Protein AF-A0A8S3IZ69-F1 (afdb_monomer)

Nearest PDB structures (foldseek):
  3h8v-assembly1_B  TM=4.416E-01  e=2.710E+00  Homo sapiens
  5wc1-assembly1_A  TM=4.628E-01  e=3.778E+00  Caenorhabditis elegans
  3guc-assembly1_B  TM=4.419E-01  e=4.612E+00  Homo sapiens
  3gvh-assembly1_A  TM=3.943E-01  e=7.345E+00  Brucella abortus 2308

Sequence (125 aa):
MRLLFLLASFYLQNVFVFCSQPKRVVDQMYVSFDHARYCVRRLNGTHEIGCQSAIRGNSGRMFMIDNDKEFNSYLNDNKTMNSFDAFIIVLNVNLFDSNHIDRLMKRLDTKLNGLLLYLKSKSAR

Solvent-accessible surface area (backbone atoms only — not comparable to full-atom values): 7922 Å² total; per-residue (Å²): 113,71,68,62,54,52,52,50,52,52,50,53,55,54,57,60,61,73,67,65,78,82,74,58,68,64,73,75,75,55,82,85,74,94,83,74,84,78,71,59,64,46,76,55,102,88,47,76,46,77,37,83,73,55,91,94,55,63,72,48,55,76,46,80,33,82,49,71,67,52,46,55,51,56,79,65,38,62,68,68,60,70,72,50,75,34,30,25,38,36,37,30,52,91,61,72,44,71,69,52,48,53,54,48,46,71,71,43,50,92,25,58,48,44,77,44,75,43,82,82,76,79,79,85,124

Radius of gyration: 24.82 Å; Cα contacts (8 Å, |Δi|>4): 102; chains: 1; bounding box: 43×60×76 Å

Structure (mmCIF, N/CA/C/O backbone):
data_AF-A0A8S3IZ69-F1
#
_entry.id   AF-A0A8S3IZ69-F1
#
loop_
_atom_site.group_PDB
_atom_site.id
_atom_site.type_symbol
_atom_site.label_atom_id
_atom_site.label_alt_id
_atom_site.label_comp_id
_atom_site.label_asym_id
_atom_site.label_entity_id
_atom_site.label_seq_id
_atom_site.pdbx_PDB_ins_code
_atom_site.Cartn_x
_atom_site.Cartn_y
_atom_site.Cartn_z
_atom_site.occupancy
_atom_site.B_iso_or_equiv
_atom_site.auth_seq_id
_atom_site.auth_comp_id
_atom_site.auth_asym_id
_atom_site.auth_atom_id
_atom_site.pdbx_PDB_model_num
ATOM 1 N N . MET A 1 1 ? 13.909 -46.002 52.620 1.00 66.06 1 MET A N 1
ATOM 2 C CA . MET A 1 1 ? 12.738 -45.268 52.082 1.00 66.06 1 MET A CA 1
ATOM 3 C C . MET A 1 1 ? 13.106 -43.905 51.486 1.00 66.06 1 MET A C 1
ATOM 5 O O . MET A 1 1 ? 12.819 -43.692 50.320 1.00 66.06 1 MET A O 1
ATOM 9 N N . ARG A 1 2 ? 13.805 -43.010 52.207 1.00 71.75 2 ARG A N 1
ATOM 10 C CA . ARG A 1 2 ? 14.170 -41.659 51.711 1.00 71.75 2 ARG A CA 1
ATOM 11 C C . ARG A 1 2 ? 15.004 -41.627 50.414 1.00 71.75 2 ARG A C 1
ATOM 13 O O . ARG A 1 2 ? 14.724 -40.809 49.553 1.00 71.75 2 ARG A O 1
ATOM 20 N N . LEU A 1 3 ? 15.967 -42.539 50.240 1.00 74.94 3 LEU A N 1
ATOM 21 C CA . LEU A 1 3 ? 16.812 -42.597 49.032 1.00 74.94 3 LEU A CA 1
ATOM 22 C C . LEU A 1 3 ? 16.016 -42.946 47.758 1.00 74.94 3 LEU A C 1
ATOM 24 O O . LEU A 1 3 ? 16.273 -42.400 46.694 1.00 74.94 3 LEU A O 1
ATOM 28 N N . LEU A 1 4 ? 15.009 -43.813 47.886 1.00 77.44 4 LEU A N 1
ATOM 29 C CA . LEU A 1 4 ? 14.159 -44.258 46.778 1.00 77.44 4 LEU A CA 1
ATOM 30 C C . LEU A 1 4 ? 13.222 -43.134 46.305 1.00 77.44 4 LEU A C 1
ATOM 32 O O . LEU A 1 4 ? 13.034 -42.955 45.107 1.00 77.44 4 LEU A O 1
ATOM 36 N N . PHE A 1 5 ? 12.720 -42.321 47.243 1.00 79.38 5 PHE A N 1
ATOM 37 C CA . PHE A 1 5 ? 11.963 -41.106 46.929 1.00 79.38 5 PHE A CA 1
ATOM 38 C C . PHE A 1 5 ? 12.818 -40.048 46.217 1.00 79.38 5 PHE A C 1
ATOM 40 O O . PHE A 1 5 ? 12.337 -39.444 45.264 1.00 79.38 5 PHE A O 1
ATOM 47 N N . LEU A 1 6 ? 14.080 -39.863 46.624 1.00 79.62 6 LEU A N 1
ATOM 48 C CA . LEU A 1 6 ? 14.995 -38.911 45.976 1.00 79.62 6 LEU A CA 1
ATOM 49 C C . LEU A 1 6 ? 15.373 -39.337 44.548 1.00 79.62 6 LEU A C 1
ATOM 51 O O . LEU A 1 6 ? 15.434 -38.500 43.650 1.00 79.62 6 LEU A O 1
ATOM 55 N N . LEU A 1 7 ? 15.588 -40.634 44.313 1.00 79.62 7 LEU A N 1
ATOM 56 C CA . LEU A 1 7 ? 15.857 -41.156 42.969 1.00 79.62 7 LEU A CA 1
ATOM 57 C C . LEU A 1 7 ? 14.622 -41.060 42.067 1.00 79.62 7 LEU A C 1
ATOM 59 O O . LEU A 1 7 ? 14.748 -40.675 40.908 1.00 79.62 7 LEU A O 1
ATOM 63 N N . ALA A 1 8 ? 13.430 -41.339 42.602 1.00 81.12 8 ALA A N 1
ATOM 64 C CA . ALA A 1 8 ? 12.177 -41.190 41.867 1.00 81.12 8 ALA A CA 1
ATOM 65 C C . ALA A 1 8 ? 11.898 -39.725 41.498 1.00 81.12 8 ALA A C 1
ATOM 67 O O . ALA A 1 8 ? 11.541 -39.448 40.355 1.00 81.12 8 ALA A O 1
ATOM 68 N N . SER A 1 9 ? 12.120 -38.774 42.415 1.00 78.12 9 SER A N 1
ATOM 69 C CA . SER A 1 9 ? 11.972 -37.347 42.106 1.00 78.12 9 SER A CA 1
ATOM 70 C C . SER A 1 9 ? 12.995 -36.879 41.074 1.00 78.12 9 SER A C 1
ATOM 72 O O . SER A 1 9 ? 12.636 -36.143 40.162 1.00 78.12 9 SER A O 1
ATOM 74 N N . PHE A 1 10 ? 14.246 -37.342 41.166 1.00 77.25 10 PHE A N 1
ATOM 75 C CA . PHE A 1 10 ? 15.283 -37.003 40.191 1.00 77.25 10 PHE A CA 1
ATOM 76 C C . PHE A 1 10 ? 14.959 -37.574 38.804 1.00 77.25 10 PHE A C 1
ATOM 78 O O . PHE A 1 10 ? 15.102 -36.882 37.799 1.00 77.25 10 PHE A O 1
ATOM 85 N N . TYR A 1 11 ? 14.457 -38.809 38.734 1.00 75.56 11 TYR A N 1
ATOM 86 C CA . TYR A 1 11 ? 14.034 -39.433 37.481 1.00 75.56 11 TYR A CA 1
ATOM 87 C C . TYR A 1 11 ? 12.844 -38.694 36.856 1.00 75.56 11 TYR A C 1
ATOM 89 O O . TYR A 1 11 ? 12.882 -38.355 35.676 1.00 75.56 11 TYR A O 1
ATOM 97 N N . LEU A 1 12 ? 11.832 -38.348 37.659 1.00 69.81 12 LEU A N 1
ATOM 98 C CA . LEU A 1 12 ? 10.687 -37.547 37.216 1.00 69.81 12 LEU A CA 1
ATOM 99 C C . LEU A 1 12 ? 11.117 -36.167 36.700 1.00 69.81 12 LEU A C 1
ATOM 101 O O . LEU A 1 12 ? 10.612 -35.715 35.676 1.00 69.81 12 LEU A O 1
ATOM 105 N N . GLN A 1 13 ? 12.079 -35.519 37.361 1.00 69.12 13 GLN A N 1
ATOM 106 C CA . GLN A 1 13 ? 12.571 -34.198 36.970 1.00 69.12 13 GLN A CA 1
ATOM 107 C C . GLN A 1 13 ? 13.368 -34.240 35.658 1.00 69.12 13 GLN A C 1
ATOM 109 O O . GLN A 1 13 ? 13.197 -33.362 34.816 1.00 69.12 13 GLN A O 1
ATOM 114 N N . ASN A 1 14 ? 14.165 -35.289 35.433 1.00 65.25 14 ASN A N 1
ATOM 115 C CA . ASN A 1 14 ? 14.856 -35.492 34.158 1.00 65.25 14 ASN A CA 1
ATOM 116 C C . ASN A 1 14 ? 13.868 -35.810 33.022 1.00 65.25 14 ASN A C 1
ATOM 118 O O . ASN A 1 14 ? 13.972 -35.220 31.951 1.00 65.25 14 ASN A O 1
ATOM 122 N N . VAL A 1 15 ? 12.861 -36.661 33.257 1.00 70.81 15 VAL A N 1
ATOM 123 C CA . VAL A 1 15 ? 11.819 -36.969 32.255 1.00 70.81 15 VAL A CA 1
ATOM 124 C C . VAL A 1 15 ? 11.026 -35.716 31.861 1.00 70.81 15 VAL A C 1
ATOM 126 O O . VAL A 1 15 ? 10.723 -35.530 30.683 1.00 70.81 15 VAL A O 1
ATOM 129 N N . PHE A 1 16 ? 10.733 -34.822 32.811 1.00 62.69 16 PHE A N 1
ATOM 130 C CA . PHE A 1 16 ? 9.986 -33.592 32.533 1.00 62.69 16 PHE A CA 1
ATOM 131 C C . PHE A 1 16 ? 10.758 -32.616 31.625 1.00 62.69 16 PHE A C 1
ATOM 133 O O . PHE A 1 16 ? 10.160 -31.972 30.765 1.00 62.69 16 PHE A O 1
ATOM 140 N N . VAL A 1 17 ? 12.088 -32.543 31.762 1.00 63.84 17 VAL A N 1
ATOM 141 C CA . VAL A 1 17 ? 12.948 -31.672 30.935 1.00 63.84 17 VAL A CA 1
ATOM 142 C C . VAL A 1 17 ? 13.051 -32.176 29.488 1.00 63.84 17 VAL A C 1
ATOM 144 O O . VAL A 1 17 ? 13.079 -31.368 28.563 1.00 63.84 17 VAL A O 1
ATOM 147 N N . PHE A 1 18 ? 13.026 -33.492 29.257 1.00 60.38 18 PHE A N 1
ATOM 148 C CA . PHE A 1 18 ? 13.105 -34.067 27.904 1.00 60.38 18 PHE A CA 1
ATOM 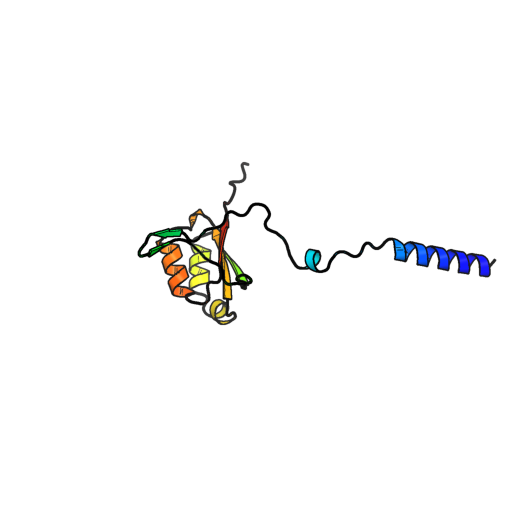149 C C . PHE A 1 18 ? 11.844 -33.858 27.043 1.00 60.38 18 PHE A C 1
ATOM 151 O O . PHE A 1 18 ? 11.896 -34.074 25.833 1.00 60.38 18 PHE A O 1
ATOM 158 N N . CYS A 1 19 ? 10.721 -33.424 27.625 1.00 66.00 19 CYS A N 1
ATOM 159 C CA . CYS A 1 19 ? 9.454 -33.261 26.902 1.00 66.00 19 CYS A CA 1
ATOM 160 C C . CYS A 1 19 ? 9.249 -31.850 26.305 1.00 66.00 19 CYS A C 1
ATOM 162 O O . CYS A 1 19 ? 8.314 -31.632 25.534 1.00 66.00 19 CYS A O 1
ATOM 164 N N . SER A 1 20 ? 10.108 -30.868 26.613 1.00 68.44 20 SER A N 1
ATOM 165 C CA . SER A 1 20 ? 9.976 -29.536 26.013 1.00 68.44 20 SER A CA 1
ATOM 166 C C . SER A 1 20 ? 10.536 -29.543 24.588 1.00 68.44 20 SER A C 1
ATOM 168 O O . SER A 1 20 ? 11.751 -29.582 24.404 1.00 68.44 20 SER A O 1
ATOM 170 N N . GLN A 1 21 ? 9.673 -29.502 23.570 1.00 74.31 21 GLN A N 1
ATOM 171 C CA . GLN A 1 21 ? 10.119 -29.265 22.196 1.00 74.31 21 GLN A CA 1
ATOM 172 C C . GLN A 1 21 ? 10.468 -27.778 22.035 1.00 74.31 21 GLN A C 1
ATOM 174 O O . GLN A 1 21 ? 9.567 -26.935 22.126 1.00 74.31 21 GLN A O 1
ATOM 179 N N . PRO A 1 22 ? 11.745 -27.413 21.813 1.00 74.19 22 PRO A N 1
ATOM 180 C CA . PRO A 1 22 ? 12.103 -26.022 21.596 1.00 74.19 22 PRO A CA 1
ATOM 181 C C . PRO A 1 22 ? 11.507 -25.561 20.263 1.00 74.19 22 PRO A C 1
ATOM 183 O O . PRO A 1 22 ? 11.871 -26.054 19.195 1.00 74.19 22 PRO A O 1
ATOM 186 N N . LYS A 1 23 ? 10.578 -24.601 20.311 1.00 84.88 23 LYS A N 1
ATOM 187 C CA . LYS A 1 23 ? 10.117 -23.919 19.097 1.00 84.88 23 LYS A CA 1
ATOM 188 C C . LYS A 1 23 ? 11.254 -23.064 18.550 1.00 84.88 23 LYS A C 1
ATOM 190 O O . LYS A 1 23 ? 11.970 -22.416 19.313 1.00 84.88 23 LYS A O 1
ATOM 195 N N . ARG A 1 24 ? 11.411 -23.039 17.226 1.00 89.00 24 ARG A N 1
ATOM 196 C CA . ARG A 1 24 ? 12.413 -22.185 16.584 1.00 89.00 24 ARG A CA 1
ATOM 197 C C . ARG A 1 24 ? 12.053 -20.728 16.857 1.00 89.00 24 ARG A C 1
ATOM 199 O O . ARG A 1 24 ? 10.902 -20.339 16.698 1.00 89.00 24 ARG A O 1
ATOM 206 N N . VAL A 1 25 ? 13.047 -19.917 17.212 1.00 92.50 25 VAL A N 1
ATOM 207 C CA . VAL A 1 25 ? 12.860 -18.476 17.472 1.00 92.50 25 VAL A CA 1
ATOM 208 C C . VAL A 1 25 ? 12.245 -17.767 16.259 1.00 92.50 25 VAL A C 1
ATOM 210 O O . VAL A 1 25 ? 11.395 -16.898 16.412 1.00 92.50 25 VAL A O 1
ATOM 213 N N . VAL A 1 26 ? 12.600 -18.199 15.045 1.00 92.25 26 VAL A N 1
ATOM 214 C CA . VAL A 1 26 ? 12.029 -17.678 13.791 1.00 92.25 26 VAL A CA 1
ATOM 215 C C . VAL A 1 26 ? 10.505 -17.824 13.761 1.00 92.25 26 VAL A C 1
ATOM 217 O O . VAL A 1 26 ? 9.814 -16.863 13.436 1.00 92.25 26 VAL A O 1
ATOM 220 N N . ASP A 1 27 ? 9.984 -18.975 14.184 1.00 90.81 27 ASP A N 1
ATOM 221 C CA . ASP A 1 27 ? 8.547 -19.278 14.167 1.00 90.81 27 ASP A CA 1
ATOM 222 C C . ASP A 1 27 ? 7.791 -18.556 15.299 1.00 90.81 27 ASP A C 1
ATO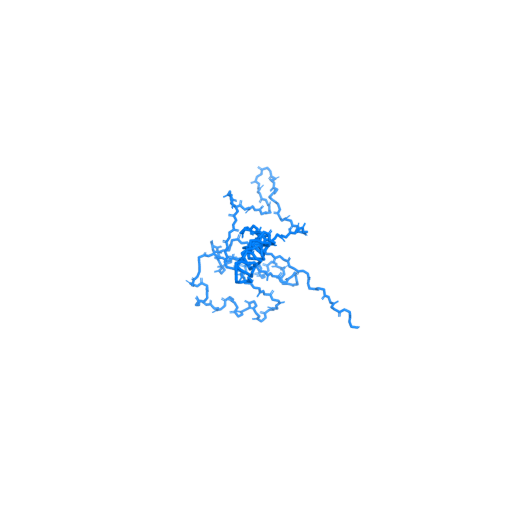M 224 O O . ASP A 1 27 ? 6.563 -18.517 15.319 1.00 90.81 27 ASP A O 1
ATOM 228 N N . GLN A 1 28 ? 8.521 -17.991 16.266 1.00 91.44 28 GLN A N 1
ATOM 229 C CA . GLN A 1 28 ? 7.964 -17.145 17.323 1.00 91.44 28 GLN A CA 1
ATOM 230 C C . GLN A 1 28 ? 7.921 -15.665 16.923 1.00 91.44 28 GLN A C 1
ATOM 232 O O . GLN A 1 28 ? 7.144 -14.905 17.496 1.00 91.44 28 GLN A O 1
ATOM 237 N N . MET A 1 29 ? 8.761 -15.245 15.972 1.00 93.50 29 MET A N 1
ATOM 238 C CA . MET A 1 29 ? 8.904 -13.844 15.561 1.00 93.50 29 MET A CA 1
ATOM 239 C C . MET A 1 29 ? 8.174 -13.517 14.258 1.00 93.50 29 MET A C 1
ATOM 241 O O . MET A 1 29 ? 7.703 -12.393 14.093 1.00 93.50 29 MET A O 1
ATOM 245 N N . TYR A 1 30 ? 8.108 -14.465 13.323 1.00 93.62 30 TYR A N 1
ATOM 246 C CA . TYR A 1 30 ? 7.640 -14.219 11.963 1.00 93.62 30 TYR A CA 1
ATOM 247 C C . TYR A 1 30 ? 6.446 -15.096 11.606 1.00 93.62 30 TYR A C 1
ATOM 249 O O . TYR A 1 30 ? 6.377 -16.268 11.964 1.00 93.62 30 TYR A O 1
ATOM 257 N N . VAL A 1 31 ? 5.534 -14.516 10.829 1.00 92.56 31 VAL A N 1
ATOM 258 C CA . VAL A 1 31 ? 4.417 -15.219 10.196 1.00 92.56 31 VAL A CA 1
ATOM 259 C C . VAL A 1 31 ? 4.585 -15.089 8.686 1.00 92.56 31 VAL A C 1
ATOM 261 O O . VAL A 1 31 ? 4.791 -13.981 8.183 1.00 92.56 31 VAL A O 1
ATOM 264 N N . SER A 1 32 ? 4.534 -16.211 7.965 1.00 91.12 32 SER A N 1
ATOM 265 C CA . SER A 1 32 ? 4.600 -16.227 6.503 1.00 91.12 32 SER A CA 1
ATOM 266 C C . SER A 1 32 ? 3.231 -15.962 5.878 1.00 91.12 32 SER A C 1
ATOM 268 O O . SER A 1 32 ? 2.189 -16.337 6.413 1.00 91.12 32 SER A O 1
ATOM 270 N N . PHE A 1 33 ? 3.236 -15.313 4.713 1.00 89.12 33 PHE A N 1
ATOM 271 C CA . PHE A 1 33 ? 2.052 -15.181 3.868 1.00 89.12 33 PHE A CA 1
ATOM 272 C C . PHE A 1 33 ? 2.127 -16.210 2.741 1.00 89.12 33 PHE A C 1
ATOM 274 O O . PHE A 1 33 ? 2.805 -15.984 1.741 1.00 89.12 33 PHE A O 1
ATOM 281 N N . ASP A 1 34 ? 1.417 -17.325 2.887 1.00 86.62 34 ASP A N 1
ATOM 282 C CA . ASP A 1 34 ? 1.580 -18.466 1.974 1.00 86.62 34 ASP A CA 1
ATOM 283 C C . ASP A 1 34 ? 0.874 -18.281 0.615 1.00 86.62 34 ASP A C 1
ATOM 285 O O . ASP A 1 34 ? 1.218 -18.935 -0.365 1.00 86.62 34 ASP A O 1
ATOM 289 N N . HIS A 1 35 ? -0.097 -17.364 0.524 1.00 86.69 35 HIS A N 1
ATOM 290 C CA . HIS A 1 35 ? -0.958 -17.188 -0.658 1.00 86.69 35 HIS A CA 1
ATOM 291 C C . HIS A 1 35 ? -0.976 -15.748 -1.199 1.00 86.69 35 HIS A C 1
ATOM 293 O O . HIS A 1 35 ? -1.966 -15.297 -1.779 1.00 86.69 35 HIS A O 1
ATOM 299 N N . ALA A 1 36 ? 0.114 -15.002 -1.010 1.00 88.69 36 ALA A N 1
ATOM 300 C CA . ALA A 1 36 ? 0.221 -13.637 -1.515 1.00 88.69 36 ALA A CA 1
ATOM 301 C C . ALA A 1 36 ? 0.406 -13.598 -3.044 1.00 88.69 36 ALA A C 1
ATOM 303 O O . ALA A 1 36 ? 1.093 -14.427 -3.643 1.00 88.69 36 ALA A O 1
ATOM 304 N N . ARG A 1 37 ? -0.195 -12.593 -3.690 1.00 93.88 37 ARG A N 1
ATOM 305 C CA . ARG A 1 37 ? 0.066 -12.247 -5.094 1.00 93.88 37 ARG A CA 1
ATOM 306 C C . ARG A 1 37 ? 0.940 -11.000 -5.132 1.00 93.88 37 ARG A C 1
ATOM 308 O O . ARG A 1 37 ? 0.647 -10.026 -4.445 1.00 93.88 37 ARG A O 1
ATOM 315 N N . TYR A 1 38 ? 1.999 -11.033 -5.934 1.00 94.12 38 TYR A N 1
ATOM 316 C CA . TYR A 1 38 ? 2.997 -9.965 -5.982 1.00 94.12 38 TYR A CA 1
ATOM 317 C C . TYR A 1 38 ? 2.831 -9.093 -7.228 1.00 94.12 38 TYR A C 1
ATOM 319 O O . TYR A 1 38 ? 2.619 -9.600 -8.331 1.00 94.12 38 TYR A O 1
ATOM 327 N N . CYS A 1 39 ? 2.986 -7.781 -7.054 1.00 95.56 39 CYS A N 1
ATOM 328 C CA . CYS A 1 39 ? 3.212 -6.858 -8.160 1.00 95.56 39 CYS A CA 1
ATOM 329 C C . CYS A 1 39 ? 4.662 -7.003 -8.636 1.00 95.56 39 CYS A C 1
ATOM 331 O O . CYS A 1 39 ? 5.586 -6.928 -7.827 1.00 95.56 39 CYS A O 1
ATOM 333 N N . VAL A 1 40 ? 4.864 -7.214 -9.937 1.00 96.31 40 VAL A N 1
ATOM 334 C CA . VAL A 1 40 ? 6.189 -7.464 -10.519 1.00 96.31 40 VAL A CA 1
ATOM 335 C C . VAL A 1 40 ? 6.541 -6.406 -11.549 1.00 96.31 40 VAL A C 1
ATOM 337 O O . VAL A 1 40 ? 5.688 -5.981 -12.331 1.00 96.31 40 VAL A O 1
ATOM 340 N N . ARG A 1 41 ? 7.811 -6.004 -11.568 1.00 96.62 41 ARG A N 1
ATOM 341 C CA . ARG A 1 41 ? 8.339 -5.086 -12.572 1.00 96.62 41 ARG A CA 1
ATOM 342 C C . ARG A 1 41 ? 8.332 -5.732 -13.959 1.00 96.62 41 ARG A C 1
ATOM 344 O O . ARG A 1 41 ? 8.807 -6.852 -14.144 1.00 96.62 41 ARG A O 1
ATOM 351 N N . ARG A 1 42 ? 7.814 -5.003 -14.941 1.00 96.56 42 ARG A N 1
ATOM 352 C CA . ARG A 1 42 ? 7.865 -5.308 -16.372 1.00 96.56 42 ARG A CA 1
ATOM 353 C C . ARG A 1 42 ? 8.620 -4.191 -17.079 1.00 96.56 42 ARG A C 1
ATOM 355 O O . ARG A 1 42 ? 8.515 -3.030 -16.695 1.00 96.56 42 ARG A O 1
ATOM 362 N N . LEU A 1 43 ? 9.367 -4.551 -18.115 1.00 96.88 43 LEU A N 1
ATOM 363 C CA . LEU A 1 43 ? 10.151 -3.616 -18.914 1.00 96.88 43 LEU A CA 1
ATOM 364 C C . LEU A 1 43 ? 9.556 -3.550 -20.316 1.00 96.88 43 LEU A C 1
ATOM 366 O O . LEU A 1 43 ? 9.240 -4.583 -20.905 1.00 96.88 43 LEU A O 1
ATOM 370 N N . ASN A 1 44 ? 9.423 -2.342 -20.842 1.00 95.00 44 ASN A N 1
ATOM 371 C CA . ASN A 1 44 ? 9.030 -2.088 -22.215 1.00 95.00 44 ASN A CA 1
ATOM 372 C C . ASN A 1 44 ? 10.014 -1.091 -22.821 1.00 95.00 44 ASN A C 1
ATOM 374 O O . ASN A 1 44 ? 9.734 0.097 -22.742 1.00 95.00 44 ASN A O 1
ATOM 378 N N . GLY A 1 45 ? 11.134 -1.575 -23.379 1.00 95.25 45 GLY A N 1
ATOM 379 C CA . GLY A 1 45 ? 12.133 -0.857 -24.197 1.00 95.25 45 GLY A CA 1
ATOM 380 C C . GLY A 1 45 ? 12.686 0.463 -23.638 1.00 95.25 45 GLY A C 1
ATOM 381 O O . GLY A 1 45 ? 13.876 0.592 -23.386 1.00 95.25 45 GLY A O 1
ATOM 382 N N . THR A 1 46 ? 11.809 1.443 -23.475 1.00 96.00 46 THR A N 1
ATOM 383 C CA . THR A 1 46 ? 12.018 2.793 -22.956 1.00 96.00 46 THR A CA 1
ATOM 384 C C . THR A 1 46 ? 11.544 2.993 -21.513 1.00 96.00 46 THR A C 1
ATOM 386 O O . THR A 1 46 ? 12.022 3.907 -20.854 1.00 96.00 46 THR A O 1
ATOM 389 N N . HIS A 1 47 ? 10.614 2.177 -21.013 1.00 96.12 47 HIS A N 1
ATOM 390 C CA . HIS A 1 47 ? 9.977 2.367 -19.708 1.00 96.12 47 HIS A CA 1
ATOM 391 C C . HIS A 1 47 ? 9.989 1.095 -18.864 1.00 96.12 47 HIS A C 1
ATOM 393 O O . HIS A 1 47 ? 10.060 -0.029 -19.367 1.00 96.12 47 HIS A O 1
ATOM 399 N N . GLU A 1 48 ? 9.832 1.290 -17.561 1.00 96.75 48 GLU A N 1
ATOM 400 C CA . GLU A 1 48 ? 9.506 0.241 -16.608 1.00 96.75 48 GLU A CA 1
ATOM 401 C C . GLU A 1 48 ? 8.137 0.508 -15.981 1.00 96.75 48 GLU A C 1
ATOM 403 O O .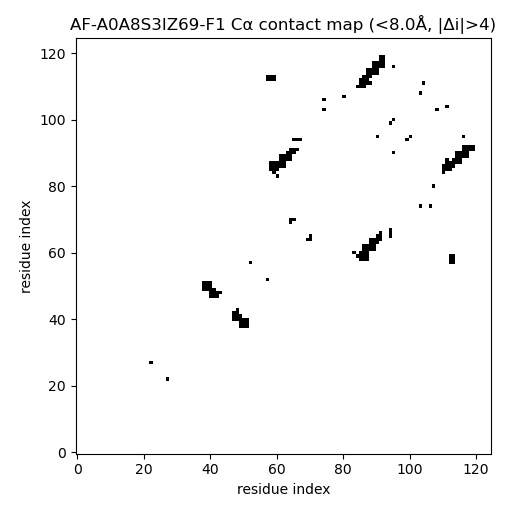 GLU A 1 48 ? 7.746 1.652 -15.762 1.00 96.75 48 GLU A O 1
ATOM 408 N N . ILE A 1 49 ? 7.392 -0.564 -15.727 1.00 96.00 49 ILE A N 1
ATOM 409 C CA . ILE A 1 49 ? 6.082 -0.522 -15.073 1.00 96.00 49 ILE A CA 1
ATOM 410 C C . ILE A 1 49 ? 6.014 -1.601 -13.992 1.00 96.00 49 ILE A C 1
ATOM 412 O O . ILE A 1 49 ? 6.668 -2.638 -14.099 1.00 96.00 49 ILE A O 1
ATOM 416 N N . GLY A 1 50 ? 5.190 -1.400 -12.969 1.00 94.81 50 GLY A N 1
ATOM 417 C CA . GLY A 1 50 ? 5.021 -2.350 -11.867 1.00 94.81 50 GLY A CA 1
ATOM 418 C C . GLY A 1 50 ? 5.884 -2.013 -10.653 1.00 94.81 50 GLY A C 1
ATOM 419 O O . GLY A 1 50 ? 6.183 -0.849 -10.407 1.00 94.81 50 GLY A O 1
ATOM 420 N N . CYS A 1 51 ? 6.237 -3.032 -9.866 1.00 95.12 51 CYS A N 1
ATOM 421 C CA . CYS A 1 51 ? 6.808 -2.850 -8.531 1.00 95.12 51 CYS A CA 1
ATOM 422 C C . CYS A 1 51 ? 8.089 -3.660 -8.331 1.00 95.12 51 CYS A C 1
ATOM 424 O O . CYS A 1 51 ? 8.285 -4.717 -8.938 1.00 95.12 51 CYS A O 1
ATOM 426 N N . GLN A 1 52 ? 8.939 -3.183 -7.424 1.00 95.38 52 GLN A N 1
ATOM 427 C CA . GLN A 1 52 ? 10.172 -3.850 -7.033 1.00 95.38 52 GLN A CA 1
ATOM 428 C C . GLN A 1 52 ? 10.461 -3.607 -5.547 1.00 95.38 52 GLN A C 1
ATOM 430 O O . GLN A 1 52 ? 10.267 -2.506 -5.042 1.00 95.38 52 GLN A O 1
ATOM 435 N N . SER A 1 53 ? 10.956 -4.635 -4.858 1.00 95.38 53 SER A N 1
ATOM 436 C CA . SER A 1 53 ? 11.526 -4.509 -3.514 1.00 95.38 53 SER A CA 1
ATOM 437 C C . SER A 1 53 ? 13.039 -4.289 -3.569 1.00 95.38 53 SER A C 1
ATOM 439 O O . SER A 1 53 ? 13.703 -4.701 -4.526 1.00 95.38 53 SER A O 1
ATOM 441 N N . ALA A 1 54 ? 13.609 -3.728 -2.503 1.00 96.00 54 ALA A N 1
ATOM 442 C CA . ALA A 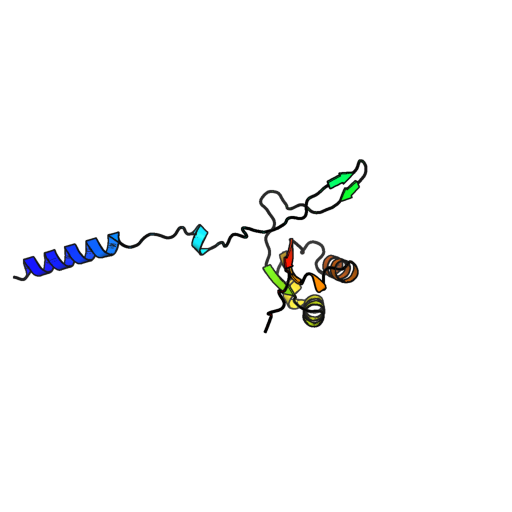1 54 ? 15.052 -3.670 -2.329 1.00 96.00 54 ALA A CA 1
ATOM 443 C C . ALA A 1 54 ? 15.664 -5.074 -2.190 1.00 96.00 54 ALA A C 1
ATOM 445 O O . ALA A 1 54 ? 14.998 -6.061 -1.850 1.00 96.00 54 ALA A O 1
ATOM 446 N N . ILE A 1 55 ? 16.972 -5.158 -2.428 1.00 93.75 55 ILE A N 1
ATOM 447 C CA . ILE A 1 55 ? 17.761 -6.356 -2.138 1.00 93.75 55 ILE A CA 1
ATOM 448 C C . ILE A 1 55 ? 17.717 -6.573 -0.616 1.00 93.75 55 ILE A C 1
ATOM 450 O O . ILE A 1 55 ? 18.084 -5.673 0.131 1.00 93.75 55 ILE A O 1
ATOM 454 N N . ARG A 1 56 ? 17.283 -7.765 -0.171 1.00 94.88 56 ARG A N 1
ATOM 455 C CA . ARG A 1 56 ? 16.943 -8.136 1.231 1.00 94.88 56 ARG A CA 1
ATOM 456 C C . ARG A 1 56 ? 15.569 -7.675 1.739 1.00 94.88 56 ARG A C 1
ATOM 458 O O . ARG A 1 56 ? 15.252 -7.907 2.901 1.00 94.88 56 ARG A O 1
ATOM 465 N N . GLY A 1 57 ? 14.728 -7.147 0.853 1.00 94.25 57 GLY A N 1
ATOM 466 C CA . GLY A 1 57 ? 13.335 -6.824 1.143 1.00 94.25 57 GLY A CA 1
ATOM 467 C C . GLY A 1 57 ? 13.142 -5.458 1.795 1.00 94.25 57 GLY A C 1
ATOM 468 O O . GLY A 1 57 ? 14.088 -4.807 2.232 1.00 94.25 57 GLY A O 1
ATOM 469 N N . ASN A 1 58 ? 11.880 -5.041 1.853 1.00 96.06 58 ASN A N 1
ATOM 470 C CA . ASN A 1 58 ? 11.466 -3.797 2.486 1.00 96.06 58 ASN A CA 1
ATOM 471 C C . ASN A 1 58 ? 10.708 -4.124 3.774 1.00 96.06 58 ASN A C 1
ATOM 473 O O . ASN A 1 58 ? 9.859 -5.016 3.791 1.00 96.06 58 ASN A O 1
ATOM 477 N N . SER A 1 59 ? 10.987 -3.385 4.843 1.00 95.44 59 SER A N 1
ATOM 478 C CA . SER A 1 59 ? 10.288 -3.500 6.122 1.00 95.44 59 SER A CA 1
ATOM 479 C C . SER A 1 59 ? 9.875 -2.119 6.624 1.00 95.44 59 SER A C 1
ATOM 481 O O . SER A 1 59 ? 10.424 -1.096 6.214 1.00 95.44 59 SER A O 1
ATOM 483 N N . GLY A 1 60 ? 8.861 -2.078 7.479 1.00 95.31 60 GLY A N 1
ATOM 484 C CA . GLY A 1 60 ? 8.324 -0.836 8.017 1.00 95.31 60 GLY A CA 1
ATOM 485 C C . GLY A 1 60 ? 7.187 -1.106 8.987 1.00 95.31 60 GLY A C 1
ATOM 486 O O . GLY A 1 60 ? 6.712 -2.238 9.113 1.00 95.31 60 GLY A O 1
ATOM 487 N N . ARG A 1 61 ? 6.739 -0.061 9.681 1.00 95.44 61 ARG A N 1
ATOM 488 C CA . ARG A 1 61 ? 5.583 -0.158 10.570 1.00 95.44 61 ARG A CA 1
ATOM 489 C C . ARG A 1 61 ? 4.328 -0.416 9.743 1.00 95.44 61 ARG A C 1
ATOM 491 O O . ARG A 1 61 ? 4.014 0.346 8.832 1.00 95.44 61 ARG A O 1
ATOM 498 N N . MET A 1 62 ? 3.610 -1.480 10.080 1.00 94.94 62 MET A N 1
ATOM 499 C CA . MET A 1 62 ? 2.360 -1.821 9.414 1.00 94.94 62 MET A CA 1
ATOM 500 C C . MET A 1 62 ? 1.229 -0.897 9.883 1.00 94.94 62 MET A C 1
ATOM 502 O O . MET A 1 62 ? 1.066 -0.692 11.086 1.00 94.94 62 MET A O 1
ATOM 506 N N . PHE A 1 63 ? 0.444 -0.363 8.949 1.00 95.19 63 PHE A N 1
ATOM 507 C CA . PHE A 1 63 ? -0.764 0.407 9.248 1.00 95.19 63 PHE A CA 1
ATOM 508 C C . PHE A 1 63 ? -1.913 -0.034 8.341 1.00 95.19 63 PHE A C 1
ATOM 510 O O . PHE A 1 63 ? -1.748 -0.092 7.125 1.00 95.19 63 PHE A O 1
ATOM 517 N N . MET A 1 64 ? -3.064 -0.358 8.927 1.00 95.69 64 MET A N 1
ATOM 518 C CA . MET A 1 64 ? -4.228 -0.870 8.204 1.00 95.69 64 MET A CA 1
ATOM 519 C C . MET A 1 64 ? -5.264 0.228 7.980 1.00 95.69 64 MET A C 1
ATOM 521 O O . MET A 1 64 ? -5.542 1.007 8.886 1.00 95.69 64 MET A O 1
ATOM 525 N N . ILE A 1 65 ? -5.822 0.273 6.771 1.00 96.50 65 ILE A N 1
ATOM 526 C CA . ILE A 1 65 ? -6.824 1.244 6.334 1.00 96.50 65 ILE A CA 1
ATOM 527 C C . ILE A 1 65 ? -7.973 0.480 5.670 1.00 96.50 65 ILE A C 1
ATOM 529 O O . ILE A 1 65 ? -7.790 -0.144 4.619 1.00 96.50 65 ILE A O 1
ATOM 533 N N . ASP A 1 66 ? -9.158 0.514 6.280 1.00 95.69 66 ASP A N 1
ATOM 534 C CA . ASP A 1 66 ? -10.350 -0.187 5.777 1.00 95.69 66 ASP A CA 1
ATOM 535 C C . ASP A 1 66 ? -11.329 0.726 5.028 1.00 95.69 66 ASP A C 1
ATOM 537 O O . ASP A 1 66 ? -12.051 0.268 4.145 1.00 95.69 66 ASP A O 1
ATOM 541 N N . ASN A 1 67 ? -11.364 2.017 5.359 1.00 95.88 67 ASN A N 1
ATOM 542 C CA . ASN A 1 67 ? -12.340 2.968 4.817 1.00 95.88 67 ASN A CA 1
ATOM 543 C C . ASN A 1 67 ? -11.745 4.370 4.593 1.00 95.88 67 ASN A C 1
ATOM 545 O O . ASN A 1 67 ? -10.683 4.709 5.117 1.00 95.88 67 ASN A O 1
ATOM 549 N N . ASP A 1 68 ? -12.467 5.213 3.849 1.00 96.44 68 ASP A N 1
ATOM 550 C CA . ASP A 1 68 ? -12.060 6.590 3.537 1.00 96.44 68 ASP A CA 1
ATOM 551 C C . ASP A 1 68 ? -11.822 7.461 4.776 1.00 96.44 68 ASP A C 1
ATOM 553 O O . ASP A 1 68 ? -10.975 8.357 4.767 1.00 96.44 68 ASP A O 1
ATOM 557 N N . LYS A 1 69 ? -12.565 7.232 5.864 1.00 96.44 69 LYS A N 1
ATOM 558 C CA . LYS A 1 69 ? -12.400 8.010 7.098 1.00 96.44 69 LYS A CA 1
ATOM 559 C C . LYS A 1 69 ? -11.040 7.725 7.728 1.00 96.44 69 LYS A C 1
ATOM 561 O O . LYS A 1 69 ? -10.328 8.665 8.078 1.00 96.44 69 LYS A O 1
ATOM 566 N N . GLU A 1 70 ? -10.671 6.453 7.841 1.00 95.56 70 GLU A N 1
ATOM 567 C CA . GLU A 1 70 ? -9.349 6.026 8.309 1.00 95.56 70 GLU A CA 1
ATOM 568 C C . GLU A 1 70 ? -8.242 6.512 7.378 1.00 95.56 70 GLU A C 1
ATOM 570 O O . GLU A 1 70 ? -7.233 7.023 7.858 1.00 95.56 70 GLU A O 1
ATOM 575 N N . PHE A 1 71 ? -8.459 6.439 6.061 1.00 96.38 71 PHE A N 1
ATOM 576 C CA . PHE A 1 71 ? -7.510 6.944 5.073 1.00 96.38 71 PHE A CA 1
ATOM 577 C C . PHE A 1 71 ? -7.214 8.432 5.299 1.00 96.38 71 PHE A C 1
ATOM 579 O O . PHE A 1 71 ? -6.061 8.837 5.443 1.00 96.38 71 PHE A O 1
ATOM 586 N N . ASN A 1 72 ? -8.259 9.257 5.396 1.00 95.56 72 ASN A N 1
ATOM 587 C CA . ASN A 1 72 ? -8.109 10.692 5.620 1.00 95.56 72 ASN A CA 1
ATOM 588 C C . ASN A 1 72 ? -7.530 11.007 7.006 1.00 95.56 72 ASN A C 1
ATOM 590 O O . ASN A 1 72 ? -6.710 11.914 7.130 1.00 95.56 72 ASN A O 1
ATOM 594 N N . SER A 1 73 ? -7.920 10.258 8.040 1.00 94.38 73 SER A N 1
ATOM 595 C CA . SER A 1 73 ? -7.354 10.408 9.383 1.00 94.38 73 SER A CA 1
ATOM 596 C C . SER A 1 73 ? -5.853 10.129 9.385 1.00 94.38 73 SER A C 1
ATOM 598 O O . SER A 1 73 ? -5.095 10.891 9.976 1.00 94.38 73 SER A O 1
ATOM 600 N N . TYR A 1 74 ? -5.421 9.074 8.692 1.00 92.81 74 TYR A N 1
ATOM 601 C CA . TYR A 1 74 ? -4.015 8.710 8.583 1.00 92.81 74 TYR A CA 1
ATOM 602 C C . TYR A 1 74 ? -3.196 9.786 7.861 1.00 92.81 74 TYR A C 1
ATOM 604 O O . TYR A 1 74 ? -2.167 10.215 8.372 1.00 92.81 74 TYR A O 1
ATOM 612 N N . LEU A 1 75 ? -3.676 10.293 6.718 1.00 91.94 75 LEU A N 1
ATOM 613 C CA . LEU A 1 75 ? -2.969 11.333 5.955 1.00 91.94 75 LEU A CA 1
ATOM 614 C C . LEU A 1 75 ? -2.856 12.689 6.672 1.00 91.94 75 LEU A C 1
ATOM 616 O O . LEU A 1 75 ? -2.079 13.543 6.234 1.00 91.94 75 LEU A O 1
ATOM 620 N N . ASN A 1 76 ? -3.654 12.903 7.718 1.00 92.69 76 ASN A N 1
ATOM 621 C CA . ASN A 1 76 ? -3.645 14.118 8.529 1.00 92.69 76 ASN A CA 1
ATOM 622 C C . ASN A 1 76 ? -2.856 13.957 9.841 1.00 92.69 76 ASN A C 1
ATOM 624 O O . ASN A 1 76 ? -2.590 14.952 10.518 1.00 92.69 76 ASN A O 1
ATOM 628 N N . ASP A 1 77 ? -2.461 12.735 10.208 1.00 92.06 77 ASP A N 1
ATOM 629 C CA . ASP A 1 77 ? -1.717 12.461 11.437 1.00 92.06 77 ASP A CA 1
ATOM 630 C C . ASP A 1 77 ? -0.202 12.617 11.230 1.00 92.06 77 ASP A C 1
ATOM 632 O O . ASP A 1 77 ? 0.569 11.656 11.125 1.00 92.06 77 ASP A O 1
ATOM 636 N N . ASN A 1 78 ? 0.238 13.876 11.224 1.00 89.69 78 ASN A N 1
ATOM 637 C CA . ASN A 1 78 ? 1.654 14.229 11.116 1.00 89.69 78 ASN A CA 1
ATOM 638 C C . ASN A 1 78 ? 2.500 13.638 12.255 1.00 89.69 78 ASN A C 1
ATOM 640 O O . ASN A 1 78 ? 3.681 13.353 12.061 1.00 89.69 78 ASN A O 1
ATOM 644 N N . LYS A 1 79 ? 1.931 13.451 13.453 1.00 90.69 79 LYS A N 1
ATOM 645 C CA . LYS A 1 79 ? 2.684 12.940 14.604 1.00 90.69 79 LYS A CA 1
ATOM 646 C C . LYS A 1 79 ? 3.088 11.489 14.369 1.00 90.69 79 LYS A C 1
ATOM 648 O O . LYS A 1 79 ? 4.260 11.148 14.537 1.00 90.69 79 LYS A O 1
ATOM 653 N N . THR A 1 80 ? 2.144 10.652 13.947 1.00 87.12 80 THR A N 1
ATOM 654 C CA . THR A 1 80 ? 2.423 9.245 13.635 1.00 87.12 80 THR A CA 1
ATOM 655 C C . THR A 1 80 ? 3.375 9.128 12.446 1.00 87.12 80 THR A C 1
ATOM 657 O O . THR A 1 80 ? 4.343 8.373 12.531 1.00 87.12 80 THR A O 1
ATOM 660 N N . MET A 1 81 ? 3.180 9.919 11.383 1.00 86.38 81 MET A N 1
ATOM 661 C CA . MET A 1 81 ? 4.056 9.900 10.200 1.00 86.38 81 MET A CA 1
ATOM 662 C C . MET A 1 81 ? 5.499 10.335 10.490 1.00 86.38 81 MET A C 1
ATOM 664 O O . MET A 1 81 ? 6.438 9.836 9.866 1.00 86.38 81 MET A O 1
ATOM 668 N N . ASN A 1 82 ? 5.699 11.241 11.446 1.00 89.44 82 ASN A N 1
ATOM 669 C CA . ASN A 1 82 ? 7.033 11.704 11.833 1.00 89.44 82 ASN A CA 1
ATOM 670 C C . ASN A 1 82 ? 7.716 10.803 12.866 1.00 89.44 82 ASN A C 1
ATOM 672 O O . ASN A 1 82 ? 8.914 10.939 13.082 1.00 89.44 82 ASN A O 1
ATOM 676 N N . SER A 1 83 ? 6.980 9.880 13.488 1.00 93.25 83 SER A N 1
ATOM 677 C CA . SER A 1 83 ? 7.527 8.986 14.514 1.00 93.25 83 SER A CA 1
ATOM 678 C C . SER A 1 83 ? 8.304 7.798 13.936 1.00 93.25 83 SER A C 1
ATOM 680 O O . SER A 1 83 ? 9.041 7.147 14.672 1.00 93.25 83 SER A O 1
ATOM 682 N N . PHE A 1 84 ? 8.122 7.487 12.647 1.00 93.06 84 PHE A N 1
ATOM 683 C CA . PHE A 1 84 ? 8.769 6.353 11.984 1.00 93.06 84 PHE A CA 1
ATOM 684 C C . PHE A 1 84 ? 9.292 6.733 10.600 1.00 93.06 84 PHE A C 1
ATOM 686 O O . PHE A 1 84 ? 8.760 7.620 9.923 1.00 93.06 84 PHE A O 1
ATOM 693 N N . ASP A 1 85 ? 10.328 6.016 10.178 1.00 94.00 85 ASP A N 1
ATOM 694 C CA . ASP A 1 85 ? 11.014 6.269 8.909 1.00 94.00 85 ASP A CA 1
ATOM 695 C C . ASP A 1 85 ? 10.404 5.489 7.743 1.00 94.00 85 ASP A C 1
ATOM 697 O O . ASP A 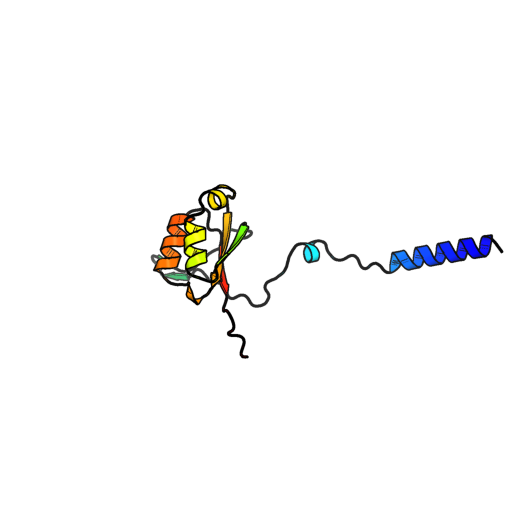1 85 ? 10.522 5.906 6.597 1.00 94.00 85 ASP A O 1
ATOM 701 N N . ALA A 1 86 ? 9.724 4.375 8.028 1.00 96.00 86 ALA A N 1
ATOM 702 C CA . ALA A 1 86 ? 9.189 3.478 7.014 1.00 96.00 86 ALA A CA 1
ATOM 703 C C . ALA A 1 86 ? 7.838 2.883 7.414 1.00 96.00 86 ALA A C 1
ATOM 705 O O . ALA A 1 86 ? 7.656 2.411 8.543 1.00 96.00 86 ALA A O 1
ATOM 706 N N . PHE A 1 87 ? 6.924 2.820 6.449 1.00 96.50 87 PHE A N 1
ATOM 707 C CA . PHE A 1 87 ? 5.579 2.280 6.613 1.00 96.50 87 PHE A CA 1
ATOM 708 C C . PHE A 1 87 ? 5.255 1.212 5.568 1.00 96.50 87 PHE A C 1
ATOM 710 O O . PHE A 1 87 ? 5.631 1.324 4.400 1.00 96.50 87 PHE A O 1
ATOM 717 N N . ILE A 1 88 ? 4.510 0.194 6.001 1.00 96.94 88 ILE A N 1
ATOM 718 C CA . ILE A 1 88 ? 3.841 -0.781 5.137 1.00 96.94 88 ILE A CA 1
ATOM 719 C C . ILE A 1 88 ? 2.337 -0.565 5.295 1.00 96.94 88 ILE A C 1
ATOM 721 O O . ILE A 1 88 ? 1.794 -0.744 6.385 1.00 96.94 88 ILE A O 1
ATOM 725 N N . ILE A 1 89 ? 1.653 -0.173 4.225 1.00 97.00 89 ILE A N 1
ATOM 726 C CA . ILE A 1 89 ? 0.220 0.130 4.283 1.00 97.00 89 ILE A CA 1
ATOM 727 C C . ILE A 1 89 ? -0.583 -1.105 3.892 1.00 97.00 89 ILE A C 1
ATOM 729 O O . ILE A 1 89 ? -0.338 -1.695 2.846 1.00 97.00 89 ILE A O 1
ATOM 733 N N . VAL A 1 90 ? -1.550 -1.490 4.720 1.00 97.06 90 VAL A N 1
ATOM 734 C CA . VAL A 1 90 ? -2.514 -2.557 4.440 1.00 97.06 90 VAL A CA 1
ATOM 735 C C . VAL A 1 90 ? -3.830 -1.903 4.049 1.00 97.06 90 VAL A C 1
ATOM 737 O O . VAL A 1 90 ? -4.562 -1.410 4.903 1.00 97.06 90 VAL A O 1
ATOM 740 N N . LEU A 1 91 ? -4.113 -1.857 2.753 1.00 97.31 91 LEU A N 1
ATOM 741 C CA . LEU A 1 91 ? -5.226 -1.111 2.181 1.00 97.31 91 LEU A CA 1
ATOM 742 C C . LEU A 1 91 ? -6.329 -2.063 1.714 1.00 97.31 91 LEU A C 1
ATOM 744 O O . LEU A 1 91 ? -6.067 -3.070 1.051 1.00 97.31 91 LEU A O 1
ATOM 748 N N . ASN A 1 92 ? -7.576 -1.734 2.038 1.00 96.44 92 ASN A N 1
ATOM 749 C CA . ASN A 1 92 ? -8.721 -2.424 1.459 1.00 96.44 92 ASN A CA 1
ATOM 750 C C . ASN A 1 92 ? -8.730 -2.208 -0.061 1.00 96.44 92 ASN A C 1
ATOM 752 O O . ASN A 1 92 ? -8.585 -1.078 -0.524 1.00 96.44 92 ASN A O 1
ATOM 756 N N . VAL A 1 93 ? -8.934 -3.270 -0.843 1.00 95.88 93 VAL A N 1
ATOM 757 C CA . VAL A 1 93 ? -8.964 -3.183 -2.312 1.00 95.88 93 VAL A CA 1
ATOM 758 C C . VAL A 1 93 ? -9.977 -2.156 -2.837 1.00 95.88 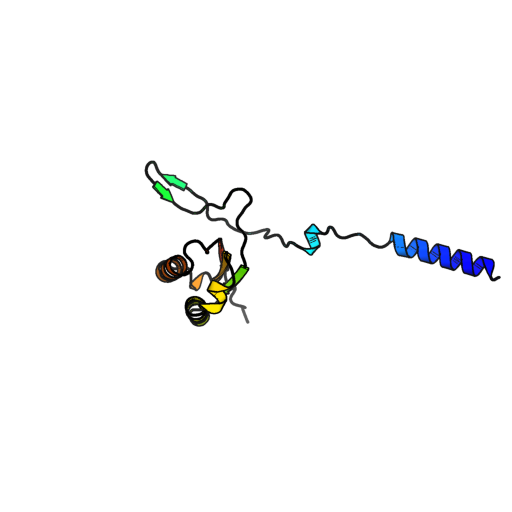93 VAL A C 1
ATOM 760 O O . VAL A 1 93 ? -9.768 -1.586 -3.900 1.00 95.88 93 VAL A O 1
ATOM 763 N N . ASN A 1 94 ? -11.049 -1.877 -2.088 1.00 95.31 94 ASN A N 1
ATOM 764 C CA . ASN A 1 94 ? -12.063 -0.894 -2.477 1.00 95.31 94 ASN A CA 1
ATOM 765 C C . ASN A 1 94 ? -11.525 0.546 -2.504 1.00 95.31 94 ASN A C 1
ATOM 767 O O . ASN A 1 94 ? -12.134 1.400 -3.136 1.00 95.31 94 ASN A O 1
ATOM 771 N N . LEU A 1 95 ? -10.405 0.808 -1.825 1.00 96.56 95 LEU A N 1
ATOM 772 C CA . LEU A 1 95 ? -9.708 2.097 -1.806 1.00 96.56 95 LEU A CA 1
ATOM 773 C C . LEU A 1 95 ? -8.512 2.122 -2.773 1.00 96.56 95 LEU A C 1
ATOM 775 O O . LEU A 1 95 ? -7.751 3.088 -2.797 1.00 96.56 95 LEU A O 1
ATOM 779 N N . PHE A 1 96 ? -8.286 1.048 -3.536 1.00 96.44 96 PHE A N 1
ATOM 780 C CA . PHE A 1 96 ? -7.188 0.962 -4.492 1.00 96.44 96 PHE A CA 1
ATOM 781 C C . PHE A 1 96 ? -7.580 1.612 -5.826 1.00 96.44 96 PHE A C 1
ATOM 783 O O . PHE A 1 96 ? -7.889 0.935 -6.806 1.00 96.44 96 PHE A O 1
ATOM 790 N N . ASP A 1 97 ? -7.556 2.943 -5.855 1.00 96.50 97 ASP A N 1
ATOM 791 C CA . ASP A 1 97 ? -7.709 3.749 -7.068 1.00 96.50 97 ASP A CA 1
ATOM 792 C C . ASP A 1 97 ? -6.581 4.780 -7.213 1.00 96.50 97 ASP A C 1
ATOM 794 O O . ASP A 1 97 ? -5.822 5.048 -6.276 1.00 96.50 97 ASP A O 1
ATOM 798 N N . SER A 1 98 ? -6.464 5.367 -8.406 1.00 96.25 98 SER A N 1
ATOM 799 C CA . SER A 1 98 ? -5.402 6.325 -8.724 1.00 96.25 98 SER A CA 1
ATOM 800 C C . SER A 1 98 ? -5.389 7.537 -7.789 1.00 96.25 98 SER A C 1
ATOM 802 O O . SER A 1 98 ? -4.318 7.978 -7.393 1.00 96.25 98 SER A O 1
ATOM 804 N N . ASN A 1 99 ? -6.550 8.051 -7.371 1.00 96.62 99 ASN A N 1
ATOM 805 C CA . ASN A 1 99 ? -6.614 9.227 -6.504 1.00 96.62 99 ASN A CA 1
ATOM 806 C C . ASN A 1 99 ? -6.092 8.912 -5.094 1.00 96.62 99 ASN A C 1
ATOM 808 O O . ASN A 1 99 ? -5.285 9.662 -4.543 1.00 96.62 99 ASN A O 1
ATOM 812 N N . HIS A 1 100 ? -6.512 7.792 -4.507 1.00 97.12 100 HIS A N 1
ATOM 813 C CA . HIS A 1 100 ? -6.022 7.360 -3.198 1.00 97.12 100 HIS A CA 1
ATOM 814 C C . HIS A 1 100 ? -4.526 7.048 -3.222 1.00 97.12 100 HIS A C 1
ATOM 816 O O . HIS A 1 100 ? -3.793 7.492 -2.336 1.00 97.12 100 HIS A O 1
ATOM 822 N N . ILE A 1 101 ? -4.052 6.343 -4.249 1.00 95.94 101 ILE A N 1
ATOM 823 C CA . ILE A 1 101 ? -2.638 5.986 -4.368 1.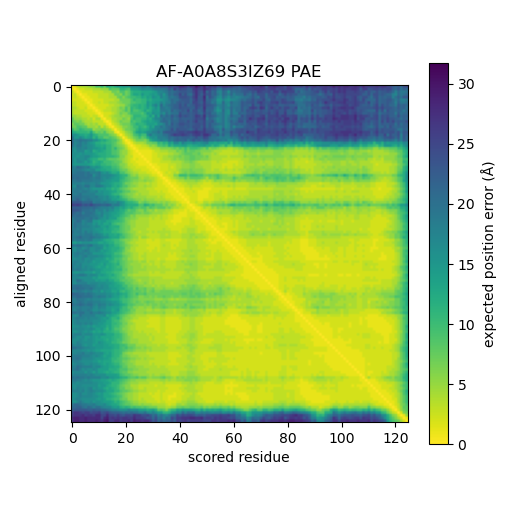00 95.94 101 ILE A CA 1
ATOM 824 C C . ILE A 1 101 ? -1.766 7.217 -4.601 1.00 95.94 101 ILE A C 1
ATOM 826 O O . ILE A 1 101 ? -0.769 7.373 -3.900 1.00 95.94 101 ILE A O 1
ATOM 830 N N . ASP A 1 102 ? -2.170 8.152 -5.459 1.00 96.56 102 ASP A N 1
ATOM 831 C CA . ASP A 1 102 ? -1.422 9.393 -5.677 1.00 96.56 102 ASP A CA 1
ATOM 832 C C . ASP A 1 102 ? -1.324 10.229 -4.398 1.00 96.56 102 ASP A C 1
ATOM 834 O O . ASP A 1 102 ? -0.268 10.777 -4.075 1.00 96.56 102 ASP A O 1
ATOM 838 N N . ARG A 1 103 ? -2.419 10.327 -3.634 1.00 96.62 103 ARG A N 1
ATOM 839 C CA . ARG A 1 103 ? -2.429 11.034 -2.345 1.00 96.62 103 ARG A CA 1
ATOM 840 C C . ARG A 1 103 ? -1.529 10.346 -1.324 1.00 96.62 103 ARG A C 1
ATOM 842 O O . ARG A 1 103 ? -0.806 11.033 -0.602 1.00 96.62 103 ARG A O 1
ATOM 849 N N . LEU A 1 104 ? -1.557 9.016 -1.275 1.00 95.75 104 LEU A N 1
ATOM 850 C CA . LEU A 1 104 ? -0.717 8.224 -0.384 1.00 95.75 104 LEU A CA 1
ATOM 851 C C . LEU A 1 104 ? 0.767 8.384 -0.737 1.00 95.75 104 LEU A C 1
ATOM 853 O O . LEU A 1 104 ? 1.571 8.681 0.145 1.00 95.75 104 LEU A O 1
ATOM 857 N N . MET A 1 105 ? 1.116 8.264 -2.020 1.00 94.19 105 MET A N 1
ATOM 858 C CA . MET A 1 105 ? 2.481 8.428 -2.521 1.00 94.19 105 MET A CA 1
ATOM 859 C C . MET A 1 105 ? 3.003 9.842 -2.279 1.00 94.19 105 MET A C 1
ATOM 861 O O . MET A 1 105 ? 4.118 9.993 -1.803 1.00 94.19 105 MET A O 1
ATOM 865 N N . LYS A 1 106 ? 2.197 10.886 -2.503 1.00 95.12 106 LYS A N 1
ATOM 866 C CA . LYS A 1 106 ? 2.604 12.274 -2.213 1.00 95.12 106 LYS A CA 1
ATOM 867 C C . LYS A 1 106 ? 2.845 12.539 -0.729 1.00 95.12 106 LYS A C 1
ATOM 869 O O . LYS A 1 106 ? 3.628 13.419 -0.390 1.00 95.12 106 LYS A O 1
ATOM 874 N N . ARG A 1 107 ? 2.119 11.852 0.157 1.00 94.19 107 ARG A N 1
ATOM 875 C CA . ARG A 1 107 ? 2.220 12.070 1.607 1.00 94.19 107 ARG A CA 1
ATOM 876 C C . ARG A 1 107 ? 3.341 11.283 2.258 1.00 94.19 107 ARG A C 1
ATOM 878 O O . ARG A 1 107 ? 4.011 11.825 3.128 1.00 94.19 107 ARG A O 1
ATOM 885 N N . LEU A 1 108 ? 3.510 10.024 1.873 1.00 92.81 108 LEU A N 1
ATOM 886 C CA . LEU A 1 108 ? 4.553 9.170 2.430 1.00 92.81 108 LEU A CA 1
ATOM 887 C C . LEU A 1 108 ? 5.872 9.294 1.677 1.00 92.81 108 LEU A C 1
ATOM 889 O O . LEU A 1 108 ? 6.913 9.133 2.303 1.00 92.81 108 LEU A O 1
ATOM 893 N N . ASP A 1 109 ? 5.830 9.603 0.381 1.00 92.38 109 ASP A N 1
ATOM 894 C CA . ASP A 1 109 ? 6.997 9.778 -0.480 1.00 92.38 109 ASP A CA 1
ATOM 895 C C . ASP A 1 109 ? 8.007 8.629 -0.282 1.00 92.38 109 ASP A C 1
ATOM 897 O O . ASP A 1 109 ? 7.665 7.457 -0.460 1.00 92.38 109 ASP A O 1
ATOM 901 N N . THR A 1 110 ? 9.219 8.937 0.172 1.00 93.19 110 THR A N 1
ATOM 902 C CA . THR A 1 110 ? 10.295 7.975 0.450 1.00 93.19 110 THR A CA 1
ATOM 903 C C . THR A 1 110 ? 10.042 7.047 1.642 1.00 93.19 110 THR A C 1
ATOM 905 O O . THR A 1 110 ? 10.748 6.053 1.792 1.00 93.19 110 THR A O 1
ATOM 908 N N . LYS A 1 111 ? 9.035 7.319 2.482 1.00 94.94 111 LYS A N 1
ATOM 909 C CA . LYS A 1 111 ? 8.689 6.496 3.654 1.00 94.94 111 LYS A CA 1
ATOM 910 C C . LYS A 1 111 ? 7.769 5.315 3.331 1.00 94.94 111 LYS A C 1
ATOM 912 O O . LYS A 1 111 ? 7.530 4.473 4.202 1.00 94.94 111 LYS A O 1
ATOM 917 N N . LEU A 1 112 ? 7.198 5.245 2.125 1.00 95.56 112 LEU A N 1
ATOM 918 C CA . LEU A 1 112 ? 6.335 4.132 1.725 1.00 95.56 112 LEU A CA 1
ATOM 919 C C . LEU A 1 112 ? 7.182 2.934 1.275 1.00 95.56 112 LEU A C 1
ATOM 921 O O . LEU A 1 112 ? 7.631 2.863 0.136 1.00 95.56 112 LEU A O 1
ATOM 925 N N . ASN A 1 113 ? 7.339 1.950 2.159 1.00 96.56 113 ASN A N 1
ATOM 926 C CA . ASN A 1 113 ? 8.164 0.768 1.902 1.00 96.56 113 ASN A CA 1
ATOM 927 C C . ASN A 1 113 ? 7.384 -0.416 1.322 1.00 96.56 113 ASN A C 1
ATOM 929 O O . 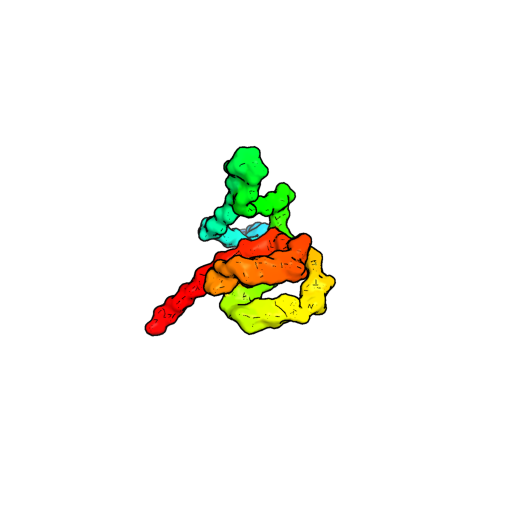ASN A 1 113 ? 7.990 -1.371 0.832 1.00 96.56 113 ASN A O 1
ATOM 933 N N . GLY A 1 114 ? 6.053 -0.372 1.352 1.00 96.12 114 GLY A N 1
ATOM 934 C CA . GLY A 1 114 ? 5.224 -1.417 0.770 1.00 96.12 114 GLY A CA 1
ATOM 935 C C . GLY A 1 114 ? 3.733 -1.155 0.910 1.00 96.12 114 GLY A C 1
ATOM 936 O O . GLY A 1 114 ? 3.285 -0.417 1.788 1.00 96.12 114 GLY A O 1
ATOM 937 N N . LEU A 1 115 ? 2.973 -1.804 0.034 1.00 96.81 115 LEU A N 1
ATOM 93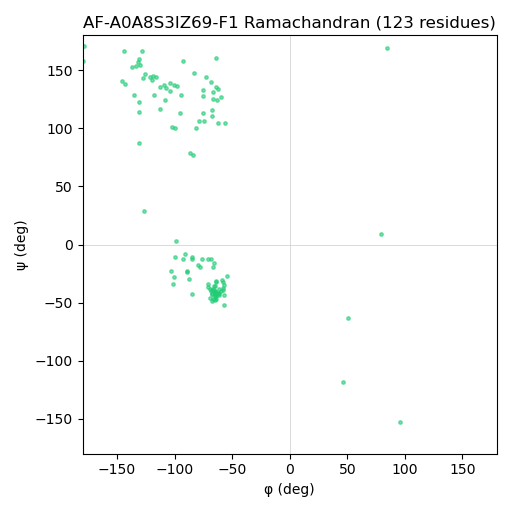8 C CA . LEU A 1 115 ? 1.519 -1.764 -0.002 1.00 96.81 115 LEU A CA 1
ATOM 939 C C . LEU A 1 115 ? 0.999 -3.200 -0.085 1.00 96.81 115 LEU A C 1
ATOM 941 O O . LEU A 1 115 ? 1.347 -3.941 -1.003 1.00 96.81 115 LEU A O 1
ATOM 945 N N . LEU A 1 116 ? 0.170 -3.584 0.878 1.00 96.31 116 LEU A N 1
ATOM 946 C CA . LEU A 1 116 ? -0.545 -4.849 0.904 1.00 96.31 116 LEU A CA 1
ATOM 947 C C . LEU A 1 116 ? -2.020 -4.568 0.644 1.00 96.31 116 LEU A C 1
ATOM 949 O O . LEU A 1 116 ? -2.640 -3.792 1.365 1.00 96.31 116 LEU A O 1
ATOM 953 N N . LEU A 1 117 ? -2.586 -5.214 -0.370 1.00 96.12 117 LEU A N 1
ATOM 954 C CA . LEU A 1 117 ? -4.014 -5.131 -0.651 1.00 96.12 117 LEU A CA 1
ATOM 955 C C . LEU A 1 117 ? -4.720 -6.339 -0.056 1.00 96.12 117 LEU A C 1
ATOM 957 O O . LEU A 1 117 ? -4.251 -7.468 -0.207 1.00 96.12 117 LEU A O 1
ATOM 961 N N . TYR A 1 118 ? -5.864 -6.110 0.581 1.00 94.38 118 TYR A N 1
ATOM 962 C CA . TYR A 1 118 ? -6.714 -7.195 1.052 1.00 94.38 118 TYR A CA 1
ATOM 963 C C . TYR A 1 118 ? -8.142 -7.059 0.535 1.00 94.38 118 TYR A C 1
ATOM 965 O O . TYR A 1 118 ? -8.686 -5.967 0.357 1.00 94.38 118 TYR A O 1
ATOM 973 N N . LEU A 1 119 ? -8.748 -8.219 0.305 1.00 92.19 119 LEU A N 1
ATOM 974 C CA . LEU A 1 119 ? -10.144 -8.366 -0.069 1.00 92.19 119 LEU A CA 1
ATOM 975 C C . LEU A 1 119 ? -10.945 -8.639 1.199 1.00 92.19 119 LEU A C 1
ATOM 977 O O . LEU A 1 119 ? -10.795 -9.688 1.828 1.00 92.19 119 LEU A O 1
ATOM 981 N N . LYS A 1 120 ? -11.810 -7.701 1.581 1.00 88.44 120 LYS A N 1
ATOM 982 C CA . LYS A 1 120 ? -12.746 -7.921 2.681 1.00 88.44 120 LYS A CA 1
ATOM 983 C C . LYS A 1 120 ? -13.860 -8.843 2.197 1.00 88.44 120 LYS A C 1
ATOM 985 O O . LYS A 1 120 ? -14.729 -8.423 1.434 1.00 88.44 120 LYS A O 1
ATOM 990 N N . SER A 1 121 ? -13.836 -10.100 2.635 1.00 84.38 121 SER A N 1
ATOM 991 C CA . SER A 1 121 ? -14.959 -11.006 2.395 1.00 84.38 121 SER A CA 1
ATOM 992 C C . SER A 1 121 ? -16.212 -10.419 3.043 1.00 84.38 121 SER A C 1
ATOM 994 O O . SER A 1 121 ? -16.204 -10.076 4.230 1.00 84.38 121 SER A O 1
ATOM 996 N N . LYS A 1 122 ? -17.297 -10.279 2.274 1.00 73.81 122 LYS A N 1
ATOM 997 C CA . LYS A 1 122 ? -18.606 -10.015 2.870 1.00 73.81 122 LYS A CA 1
ATOM 998 C C . LYS A 1 122 ? -18.981 -11.279 3.632 1.00 73.81 122 LYS A C 1
ATOM 1000 O O . LYS A 1 122 ? -19.228 -12.310 3.018 1.00 73.81 122 LYS A O 1
ATOM 1005 N N . SER A 1 123 ? -18.988 -11.202 4.961 1.00 60.75 123 SER A N 1
ATOM 1006 C CA . SER A 1 123 ? -19.572 -12.245 5.800 1.00 60.75 123 SER A CA 1
ATOM 1007 C C . SER A 1 123 ? -21.020 -12.423 5.348 1.00 60.75 123 SER A C 1
ATOM 1009 O O . SER A 1 123 ? -21.853 -11.549 5.582 1.00 60.75 123 SER A O 1
ATOM 1011 N N . ALA A 1 124 ? -21.284 -13.508 4.619 1.00 55.94 124 ALA A N 1
ATOM 1012 C CA . ALA A 1 124 ? -22.634 -13.976 4.377 1.00 55.94 124 ALA A CA 1
ATOM 1013 C C . ALA A 1 124 ? -23.206 -14.323 5.757 1.00 55.94 124 ALA A C 1
ATOM 1015 O O . ALA A 1 124 ? -22.754 -15.276 6.392 1.00 55.94 124 ALA A O 1
ATOM 1016 N N . ARG A 1 125 ? -24.080 -13.453 6.262 1.00 41.66 125 ARG A N 1
ATOM 1017 C CA . ARG A 1 125 ? -25.026 -13.803 7.317 1.00 41.66 125 ARG A CA 1
ATOM 1018 C C . ARG A 1 125 ? -26.240 -14.435 6.669 1.00 41.66 125 ARG A C 1
ATOM 1020 O O . ARG A 1 125 ? -26.631 -13.921 5.596 1.00 41.66 125 ARG A O 1
#

pLDDT: mean 89.09, std 10.93, range [41.66, 97.31]

Organism: NCBI:txid392030

Foldseek 3Di:
DVVVVVVVVVVVVVVVVVPDDDDDVCVVPDDDDPDDDAWDWDDDPPDIDTDDADDVGFDWAEDEDEDPVSLVVVLPCPVVLVVTQAYEYEYEVVQPDPVSVVSVCVRCPNRYRYYHYDYDDDPDD

Secondary structure (DSSP, 8-state):
-HHHHHHHHHHHHHHHHHT-----HHHHH----TT------EEETTEEES--PPTT----EEEEE-SHHHHHHHHH-HHHHHH-S-EEEEEEGGG-SHHHHHHHHHHHGGGEEEEEEE-------

Mean predicted aligned error: 8.42 Å

InterPro domains:
  IPR008710 Nicastrin [PTHR21092] (14-120)
  IPR041084 Nicastrin, small lobe [PF18266] (39-120)